Protein AF-A0A7C9NB47-F1 (afdb_monomer_lite)

Radius of gyration: 22.13 Å; chains: 1; bounding box: 45×24×67 Å

Sequence (75 aa):
MPNDEEIRQLLADPGLSDWFKQALSSSLERDPVDAANDAELLSAVLDRQSRTIVADALTSMAINGAGSRVAPDID

Foldseek 3Di:
DPPVVVLVCQLPDPPDDPVVNVLSVVLVVDDVVVSVVVVVVVVVVVVVVVVVVVVVVVVVVVVVVVVVPPDDDDD

pLDDT: mean 89.36, std 13.98, range [48.59, 98.5]

Secondary structure (DSSP, 8-state):
---HHHHHHHHH-TTS-HHHHHHHHHHTTS-HHHHHHHHHHHHHHHHHHHHHHHHHHHHHHHHHHHHTT------

Structure (mmCIF, N/CA/C/O backbone):
data_AF-A0A7C9NB47-F1
#
_entry.id   AF-A0A7C9NB47-F1
#
loop_
_atom_site.group_PDB
_atom_site.id
_atom_site.type_symbol
_atom_site.label_atom_id
_atom_site.label_alt_id
_atom_site.label_comp_id
_atom_site.label_asym_id
_atom_site.label_entity_id
_atom_site.label_seq_id
_atom_site.pdbx_PDB_ins_code
_atom_site.Cartn_x
_atom_site.Cartn_y
_atom_site.Cartn_z
_atom_site.occupancy
_atom_site.B_iso_or_equiv
_atom_site.auth_seq_id
_atom_site.auth_comp_id
_atom_site.auth_asym_id
_atom_site.auth_atom_id
_atom_site.pdbx_PDB_model_num
ATOM 1 N N . MET A 1 1 ? -13.372 8.183 9.834 1.00 48.59 1 MET A N 1
ATOM 2 C CA . MET A 1 1 ? -12.300 7.219 9.522 1.00 48.59 1 MET A CA 1
ATOM 3 C C . MET A 1 1 ? -12.815 6.292 8.436 1.00 48.59 1 MET A C 1
ATOM 5 O O . MET A 1 1 ? -14.035 6.120 8.412 1.00 48.59 1 MET A O 1
ATOM 9 N N . PRO A 1 2 ? -11.969 5.770 7.525 1.00 59.56 2 PRO A N 1
ATOM 10 C CA . PRO A 1 2 ? -12.366 4.637 6.684 1.00 59.56 2 PRO A CA 1
ATOM 11 C C . PRO A 1 2 ? -13.081 3.627 7.575 1.00 59.56 2 PRO A C 1
ATOM 13 O O . PRO A 1 2 ? -12.677 3.421 8.721 1.00 59.56 2 PRO A O 1
ATOM 16 N N . ASN A 1 3 ? -14.236 3.149 7.128 1.00 78.12 3 ASN A N 1
ATOM 17 C CA . ASN A 1 3 ? -15.072 2.358 8.013 1.00 78.12 3 ASN A CA 1
ATOM 18 C C . ASN A 1 3 ? -14.322 1.048 8.330 1.00 78.12 3 ASN A C 1
ATOM 20 O O . ASN A 1 3 ? -13.730 0.440 7.441 1.00 78.12 3 ASN A O 1
ATOM 24 N N . ASP A 1 4 ? -14.312 0.616 9.592 1.00 82.56 4 ASP A N 1
ATOM 25 C CA . ASP A 1 4 ? -13.590 -0.595 10.026 1.00 82.56 4 ASP A CA 1
ATOM 26 C C . ASP A 1 4 ? -14.003 -1.855 9.241 1.00 82.56 4 ASP A C 1
ATOM 28 O O . ASP A 1 4 ? -13.337 -2.887 9.292 1.00 82.56 4 ASP A O 1
ATOM 32 N N . GLU A 1 5 ? -15.139 -1.798 8.545 1.00 89.25 5 GLU A N 1
ATOM 33 C CA . GLU A 1 5 ? -15.629 -2.831 7.640 1.00 89.25 5 GLU A CA 1
ATOM 34 C C . GLU A 1 5 ? -14.831 -2.891 6.327 1.00 89.25 5 GLU A C 1
ATOM 36 O O . GLU A 1 5 ? -14.419 -3.972 5.926 1.00 89.25 5 GLU A O 1
ATOM 41 N N . GLU A 1 6 ? -14.527 -1.759 5.701 1.00 92.56 6 GLU A N 1
ATOM 42 C CA . GLU A 1 6 ? -13.725 -1.647 4.479 1.00 92.56 6 GLU A CA 1
ATOM 43 C C . GLU A 1 6 ? -12.303 -2.160 4.718 1.00 92.56 6 GLU A C 1
ATOM 45 O O . GLU A 1 6 ? -11.793 -2.969 3.945 1.00 92.56 6 GLU A O 1
ATOM 50 N N . ILE A 1 7 ? -11.693 -1.784 5.845 1.00 92.81 7 ILE A N 1
ATOM 51 C CA . ILE A 1 7 ? -10.380 -2.305 6.248 1.00 92.81 7 ILE A CA 1
ATOM 52 C C . ILE A 1 7 ? -10.436 -3.830 6.407 1.00 92.81 7 ILE A C 1
ATOM 54 O O . ILE A 1 7 ? -9.572 -4.537 5.888 1.00 92.81 7 ILE A O 1
ATOM 58 N N . ARG A 1 8 ? -11.467 -4.362 7.079 1.00 93.25 8 ARG A N 1
ATOM 59 C CA . ARG A 1 8 ? -11.639 -5.814 7.245 1.00 93.25 8 ARG A CA 1
ATOM 60 C C . ARG A 1 8 ? -11.844 -6.532 5.911 1.00 93.25 8 ARG A C 1
ATOM 62 O O . ARG A 1 8 ? -11.283 -7.610 5.729 1.00 93.25 8 ARG A O 1
ATOM 69 N N . GLN A 1 9 ? -12.587 -5.939 4.980 1.00 96.25 9 GLN A N 1
ATOM 70 C CA . GLN A 1 9 ? -12.789 -6.490 3.639 1.00 96.25 9 GLN A CA 1
ATOM 71 C C . GLN A 1 9 ? -11.477 -6.552 2.853 1.00 96.25 9 GLN A C 1
ATOM 73 O O . GLN A 1 9 ? -11.156 -7.602 2.301 1.00 96.25 9 GLN A O 1
ATOM 78 N N . LEU A 1 10 ? -10.676 -5.483 2.877 1.00 96.06 10 LEU A N 1
ATOM 79 C CA . LEU A 1 10 ? -9.359 -5.454 2.233 1.00 96.06 10 LEU A CA 1
ATOM 80 C C . LEU A 1 10 ? -8.390 -6.475 2.854 1.00 96.06 10 LEU A C 1
ATOM 82 O O . LEU A 1 10 ? -7.650 -7.151 2.142 1.00 96.06 10 LEU A O 1
ATOM 86 N N . LEU A 1 11 ? -8.402 -6.648 4.178 1.00 96.19 11 LEU A N 1
ATOM 87 C CA . LEU A 1 11 ? -7.565 -7.656 4.841 1.00 96.19 11 LEU A CA 1
ATOM 88 C C . LEU A 1 11 ? -7.988 -9.096 4.506 1.00 96.19 11 LEU A C 1
ATOM 90 O O . LEU A 1 11 ? -7.134 -9.982 4.424 1.00 96.19 11 LEU A O 1
ATOM 94 N N . ALA A 1 12 ? -9.282 -9.329 4.285 1.00 96.94 12 ALA A N 1
ATOM 95 C CA . ALA A 1 12 ? -9.825 -10.636 3.926 1.00 96.94 12 ALA A CA 1
ATOM 96 C C . ALA A 1 12 ? -9.699 -10.973 2.428 1.00 96.94 12 ALA A C 1
ATOM 98 O O . ALA A 1 12 ? -9.824 -12.143 2.068 1.00 96.94 12 ALA A O 1
ATOM 99 N N . ASP A 1 13 ? -9.447 -9.989 1.560 1.00 97.50 13 ASP A N 1
ATOM 100 C CA . ASP A 1 13 ? -9.432 -10.179 0.107 1.00 97.50 13 ASP A CA 1
ATOM 101 C C . ASP A 1 13 ? -8.238 -11.045 -0.350 1.00 97.50 13 ASP A C 1
ATOM 103 O O . ASP A 1 13 ? -7.090 -10.600 -0.272 1.00 97.50 13 ASP A O 1
ATOM 107 N N . PRO A 1 14 ? -8.445 -12.270 -0.868 1.00 96.94 14 PRO A N 1
ATOM 108 C CA . PRO A 1 14 ? -7.354 -13.123 -1.341 1.00 96.94 14 PRO A CA 1
ATOM 109 C C . PRO A 1 14 ? -6.636 -12.581 -2.590 1.00 96.94 14 PRO A C 1
ATOM 111 O O . PRO A 1 14 ? -5.537 -13.039 -2.889 1.00 96.94 14 PRO A O 1
ATOM 114 N N . GLY A 1 15 ? -7.226 -11.626 -3.314 1.00 97.69 15 GLY A N 1
ATOM 115 C CA . GLY A 1 15 ? -6.627 -10.973 -4.478 1.00 97.69 15 GLY A CA 1
ATOM 116 C C . GLY A 1 15 ? -5.586 -9.907 -4.129 1.00 97.69 15 GLY A C 1
ATOM 117 O O . GLY A 1 15 ? -4.795 -9.520 -4.990 1.00 97.69 15 GLY A O 1
ATOM 118 N N . LEU A 1 16 ? -5.548 -9.449 -2.875 1.00 97.94 16 LEU A N 1
ATOM 119 C CA . LEU A 1 16 ? -4.560 -8.480 -2.414 1.00 97.94 16 LEU A CA 1
ATOM 120 C C . LEU A 1 16 ? -3.306 -9.169 -1.881 1.00 97.94 16 LEU A C 1
ATOM 122 O O . LEU A 1 16 ? -3.369 -10.159 -1.151 1.00 97.94 16 LEU A O 1
ATOM 126 N N . SER A 1 17 ? -2.156 -8.590 -2.227 1.00 97.81 17 SER A N 1
ATOM 127 C CA . SER A 1 17 ? -0.853 -9.098 -1.797 1.00 97.81 17 SER A CA 1
ATOM 128 C C . SER A 1 17 ? -0.704 -9.092 -0.273 1.00 97.81 17 SER A C 1
ATOM 130 O O . SER A 1 17 ? -1.168 -8.170 0.405 1.00 97.81 17 SER A O 1
ATOM 132 N N . ASP A 1 18 ? 0.032 -10.069 0.257 1.00 97.75 18 ASP A N 1
ATOM 133 C CA . ASP A 1 18 ? 0.341 -10.139 1.689 1.00 97.75 18 ASP A CA 1
ATOM 134 C C . ASP A 1 18 ? 1.091 -8.898 2.179 1.00 97.75 18 ASP A C 1
ATOM 136 O O . ASP A 1 18 ? 0.852 -8.431 3.290 1.00 97.75 18 ASP A O 1
ATOM 140 N N . TRP A 1 19 ? 1.950 -8.317 1.334 1.00 97.00 19 TRP A N 1
ATOM 141 C CA . TRP A 1 19 ? 2.656 -7.079 1.656 1.00 97.00 19 TRP A CA 1
ATOM 142 C C . TRP A 1 19 ? 1.686 -5.918 1.901 1.00 97.00 19 TRP A C 1
ATOM 144 O O . TRP A 1 19 ? 1.802 -5.224 2.909 1.00 97.00 19 TRP A O 1
ATOM 154 N N . PHE A 1 20 ? 0.685 -5.741 1.031 1.00 97.38 20 PHE A N 1
ATOM 155 C CA . PHE A 1 20 ? -0.329 -4.700 1.209 1.00 97.38 20 PHE A CA 1
ATOM 156 C C . PHE A 1 20 ? -1.126 -4.913 2.499 1.00 97.38 20 PHE A C 1
ATOM 158 O O . PHE A 1 20 ? -1.317 -3.977 3.271 1.00 97.38 20 PHE A O 1
ATOM 165 N N . LYS A 1 21 ? -1.550 -6.152 2.770 1.00 97.56 21 LYS A N 1
ATOM 166 C CA . LYS A 1 21 ? -2.304 -6.485 3.988 1.00 97.56 21 LYS A CA 1
ATOM 167 C C . LYS A 1 21 ? -1.494 -6.236 5.256 1.00 97.56 21 LYS A C 1
ATOM 169 O O . LYS A 1 21 ? -2.039 -5.731 6.236 1.00 97.56 21 LYS A O 1
ATOM 174 N N . GLN A 1 22 ? -0.201 -6.557 5.242 1.00 97.12 22 GLN A N 1
ATOM 175 C CA . GLN A 1 22 ? 0.706 -6.268 6.354 1.00 97.12 22 GLN A CA 1
ATOM 176 C C . GLN A 1 22 ? 0.887 -4.762 6.551 1.00 97.12 22 GLN A C 1
ATOM 178 O O . GLN A 1 22 ? 0.761 -4.287 7.679 1.00 97.12 22 GLN A O 1
ATOM 183 N N . ALA A 1 23 ? 1.105 -4.002 5.473 1.00 96.12 23 ALA A N 1
ATOM 184 C CA . ALA A 1 23 ? 1.203 -2.546 5.537 1.00 96.12 23 ALA A CA 1
ATOM 185 C C . ALA A 1 23 ? -0.080 -1.926 6.116 1.00 96.12 23 ALA A C 1
ATOM 187 O O . ALA A 1 23 ? -0.008 -1.167 7.084 1.00 96.12 23 ALA A O 1
ATOM 188 N N . LEU A 1 24 ? -1.249 -2.333 5.608 1.00 95.69 24 LEU A N 1
ATOM 189 C CA . LEU A 1 24 ? -2.550 -1.890 6.108 1.00 95.69 24 LEU A CA 1
ATOM 190 C C . LEU A 1 24 ? -2.732 -2.245 7.587 1.00 95.69 24 LEU A C 1
ATOM 192 O O . LEU A 1 24 ? -3.057 -1.363 8.372 1.00 95.69 24 LEU A O 1
ATOM 196 N N . SER A 1 25 ? -2.451 -3.487 7.989 1.00 95.62 25 SER A N 1
ATOM 197 C CA . SER A 1 25 ? -2.568 -3.918 9.391 1.00 95.62 25 SER A CA 1
ATOM 198 C C . SER A 1 25 ? -1.663 -3.100 10.316 1.00 95.62 25 SER A C 1
ATOM 200 O O . SER A 1 25 ? -2.127 -2.593 11.331 1.00 95.62 25 SER A O 1
ATOM 202 N N . SER A 1 26 ? -0.396 -2.900 9.936 1.00 95.06 26 SER A N 1
ATOM 203 C CA . SER A 1 26 ? 0.564 -2.116 10.727 1.00 95.06 26 SER A CA 1
ATOM 204 C C . SER A 1 26 ? 0.190 -0.635 10.840 1.00 95.06 26 SER A C 1
ATOM 206 O O . SER A 1 26 ? 0.540 0.021 11.817 1.00 95.06 26 SER A O 1
ATOM 208 N N . SER A 1 27 ? -0.547 -0.097 9.863 1.00 95.25 27 SER A N 1
ATOM 209 C CA . SER A 1 27 ? -0.998 1.297 9.885 1.00 95.25 27 SER A CA 1
ATOM 210 C C . SER A 1 27 ? -2.066 1.564 10.950 1.00 95.25 27 SER A C 1
ATOM 212 O O . SER A 1 27 ? -2.159 2.685 11.442 1.00 95.25 27 SER A O 1
ATOM 214 N N . LEU A 1 28 ? -2.828 0.536 11.352 1.00 93.00 28 LEU A N 1
ATOM 215 C CA . LEU A 1 28 ? -3.910 0.651 12.340 1.00 93.00 28 LEU A CA 1
ATOM 216 C C . LEU A 1 28 ? -3.397 0.892 13.765 1.00 93.00 28 LEU A C 1
ATOM 218 O O . LEU A 1 28 ? -4.150 1.352 14.618 1.00 93.00 28 LEU A O 1
ATOM 222 N N . GLU A 1 29 ? -2.124 0.591 14.026 1.00 94.06 29 GLU A N 1
ATOM 223 C CA . GLU A 1 29 ? -1.474 0.794 15.326 1.00 94.06 29 GLU A CA 1
ATOM 224 C C . GLU A 1 29 ? -0.822 2.184 15.455 1.00 94.06 29 GLU A C 1
ATOM 226 O O . GLU A 1 29 ? -0.221 2.499 16.484 1.00 94.06 29 GLU A O 1
ATOM 231 N N . ARG A 1 30 ? -0.909 3.020 14.413 1.00 93.62 30 ARG A N 1
ATOM 232 C CA . ARG A 1 30 ? -0.211 4.309 14.309 1.00 93.62 30 ARG A CA 1
ATOM 233 C C . ARG A 1 30 ? -1.165 5.495 14.427 1.00 93.62 30 ARG A C 1
ATOM 235 O O . ARG A 1 30 ? -2.379 5.357 14.296 1.00 93.62 30 ARG A O 1
ATOM 242 N N . ASP A 1 31 ? -0.594 6.686 14.615 1.00 96.06 31 ASP A N 1
ATOM 243 C CA . ASP A 1 31 ? -1.342 7.919 14.381 1.00 96.06 31 ASP A CA 1
ATOM 244 C C . ASP A 1 31 ? -1.831 7.952 12.915 1.00 96.06 31 ASP A C 1
ATOM 246 O O . ASP A 1 31 ? -1.036 7.722 11.995 1.00 96.06 31 ASP A O 1
ATOM 250 N N . PRO A 1 32 ? -3.130 8.203 12.672 1.00 91.75 32 PRO A N 1
ATOM 251 C CA . PRO A 1 32 ? -3.708 8.113 11.336 1.00 91.75 32 PRO A CA 1
ATOM 252 C C . PRO A 1 32 ? -3.183 9.182 10.368 1.00 91.75 32 PRO A C 1
ATOM 254 O O . PRO A 1 32 ? -3.204 8.950 9.159 1.00 91.75 32 PRO A O 1
ATOM 257 N N . VAL A 1 33 ? -2.719 10.337 10.860 1.00 96.06 33 VAL A N 1
ATOM 258 C CA . VAL A 1 33 ? -2.128 11.390 10.019 1.00 96.06 33 VAL A CA 1
ATOM 259 C C . VAL A 1 33 ? -0.739 10.958 9.560 1.00 96.06 33 VAL A C 1
ATOM 261 O O . VAL A 1 33 ? -0.441 11.034 8.367 1.00 96.06 33 VAL A O 1
ATOM 264 N N . ASP A 1 34 ? 0.080 10.429 10.470 1.00 97.38 34 ASP A N 1
ATOM 265 C CA . ASP A 1 34 ? 1.406 9.900 10.132 1.00 97.38 34 ASP A CA 1
ATOM 266 C C . ASP A 1 34 ? 1.314 8.704 9.176 1.00 97.38 34 ASP A C 1
ATOM 268 O O . ASP A 1 34 ? 2.049 8.629 8.192 1.00 97.38 34 ASP A O 1
ATOM 272 N N . ALA A 1 35 ? 0.385 7.778 9.432 1.00 95.81 35 ALA A N 1
ATOM 273 C CA . ALA A 1 35 ? 0.172 6.609 8.583 1.00 95.81 35 ALA A CA 1
ATOM 274 C C . ALA A 1 35 ? -0.231 6.989 7.149 1.00 95.81 35 ALA A C 1
ATOM 276 O O . ALA A 1 35 ? 0.275 6.400 6.192 1.00 95.81 35 ALA A O 1
ATOM 277 N N . ALA A 1 36 ? -1.117 7.977 6.993 1.00 95.50 36 ALA A N 1
ATOM 278 C CA . ALA A 1 36 ? -1.539 8.456 5.681 1.00 95.50 36 ALA A CA 1
ATOM 279 C C . ALA A 1 36 ? -0.389 9.138 4.921 1.00 95.50 36 ALA A C 1
ATOM 281 O O . ALA A 1 36 ? -0.175 8.837 3.7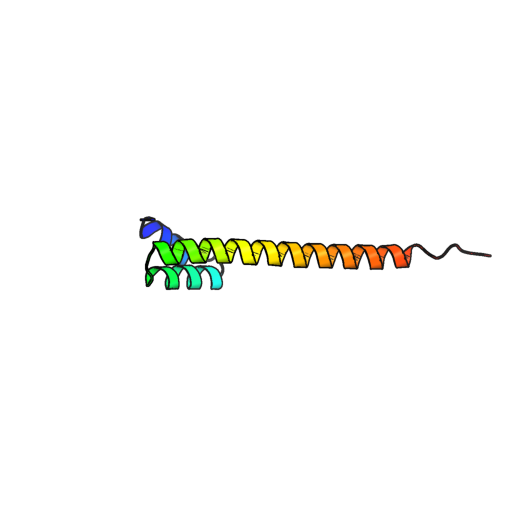46 1.00 95.50 36 ALA A O 1
ATOM 282 N N . ASN A 1 37 ? 0.382 9.997 5.596 1.00 97.69 37 ASN A N 1
ATOM 283 C CA . ASN A 1 37 ? 1.533 10.676 4.996 1.00 97.69 37 ASN A CA 1
ATOM 284 C C . ASN A 1 37 ? 2.617 9.681 4.547 1.00 97.69 37 ASN A C 1
ATOM 286 O O . ASN A 1 37 ? 3.149 9.790 3.441 1.00 97.69 37 ASN A O 1
ATOM 290 N N . ASP A 1 38 ? 2.917 8.674 5.371 1.00 97.50 38 ASP A N 1
ATOM 291 C CA . ASP A 1 38 ? 3.887 7.633 5.023 1.00 97.50 38 ASP A CA 1
ATOM 292 C C . ASP A 1 38 ? 3.410 6.775 3.847 1.00 97.50 38 ASP A C 1
ATOM 294 O O . ASP A 1 38 ? 4.212 6.413 2.984 1.00 97.50 38 ASP A O 1
ATOM 298 N N . ALA A 1 39 ? 2.113 6.461 3.783 1.00 96.44 39 ALA A N 1
ATOM 299 C CA . ALA A 1 39 ? 1.535 5.717 2.668 1.00 96.44 39 ALA A CA 1
ATOM 300 C C . ALA A 1 39 ? 1.618 6.506 1.349 1.00 96.44 39 ALA A C 1
ATOM 302 O O . ALA A 1 39 ? 1.943 5.929 0.307 1.00 96.44 39 ALA A O 1
ATOM 303 N N . GLU A 1 40 ? 1.381 7.821 1.385 1.00 98.06 40 GLU A N 1
ATOM 304 C CA . GLU A 1 40 ? 1.546 8.699 0.222 1.00 98.06 40 GLU A CA 1
ATOM 305 C C . GLU A 1 40 ? 3.008 8.741 -0.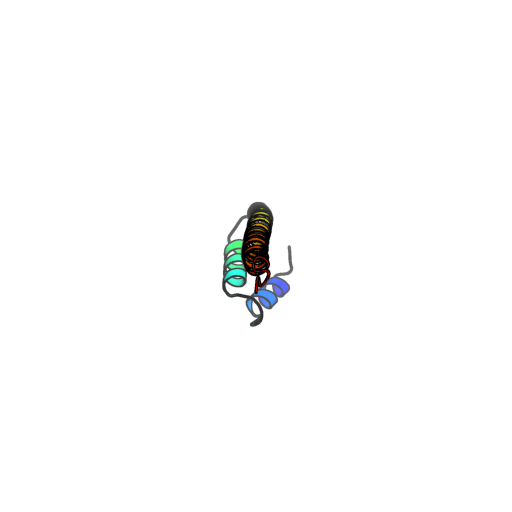245 1.00 98.06 40 GLU A C 1
ATOM 307 O O . GLU A 1 40 ? 3.293 8.529 -1.429 1.00 98.06 40 GLU A O 1
ATOM 312 N N . LEU A 1 41 ? 3.950 8.927 0.686 1.00 98.38 41 LEU A N 1
ATOM 313 C CA . LEU A 1 41 ? 5.381 8.921 0.384 1.00 98.38 41 LEU A CA 1
ATOM 314 C C . LEU A 1 41 ? 5.830 7.577 -0.206 1.00 98.38 41 LEU A C 1
ATOM 316 O O . LEU A 1 41 ? 6.549 7.543 -1.207 1.00 98.38 41 LEU A O 1
ATOM 320 N N . LEU A 1 42 ? 5.388 6.469 0.387 1.00 97.75 42 LEU A N 1
ATOM 321 C CA . LEU A 1 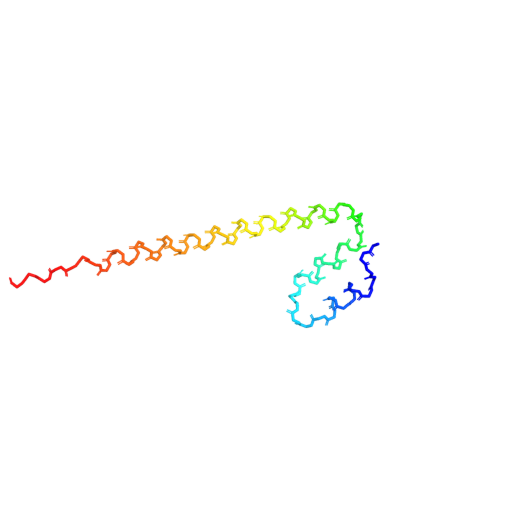42 ? 5.694 5.120 -0.078 1.00 97.75 42 LEU A CA 1
ATOM 322 C C . LEU A 1 42 ? 5.176 4.889 -1.500 1.00 97.75 42 LEU A C 1
ATOM 324 O O . LEU A 1 42 ? 5.921 4.396 -2.348 1.00 97.75 42 LEU A O 1
ATOM 328 N N . SER A 1 43 ? 3.940 5.303 -1.785 1.00 98.06 43 SER A N 1
ATOM 329 C CA . SER A 1 43 ? 3.352 5.233 -3.127 1.00 98.06 43 SER A CA 1
ATOM 330 C C . SER A 1 43 ? 4.195 5.994 -4.156 1.00 98.06 43 SER A C 1
ATOM 332 O O . SER A 1 43 ? 4.561 5.440 -5.195 1.00 98.06 43 SER A O 1
ATOM 334 N N . ALA A 1 44 ? 4.599 7.229 -3.838 1.00 98.38 44 ALA A N 1
ATOM 335 C CA . ALA A 1 44 ? 5.431 8.047 -4.719 1.00 98.38 44 ALA A CA 1
ATOM 336 C C . ALA A 1 44 ? 6.813 7.418 -4.990 1.00 98.38 44 ALA A C 1
ATOM 338 O O . ALA A 1 44 ? 7.310 7.449 -6.121 1.00 98.38 44 ALA A O 1
ATOM 339 N N . VAL A 1 45 ? 7.438 6.821 -3.970 1.00 98.50 45 VAL A N 1
ATOM 340 C CA . VAL A 1 45 ? 8.733 6.133 -4.107 1.00 98.50 45 VAL A CA 1
ATOM 341 C C . VAL A 1 45 ? 8.610 4.893 -4.994 1.00 98.50 45 VAL A C 1
ATOM 343 O O . VAL A 1 45 ? 9.431 4.712 -5.898 1.00 98.50 45 VAL A O 1
ATOM 346 N N . LEU A 1 46 ? 7.585 4.065 -4.777 1.00 97.69 46 LEU A N 1
ATOM 347 C CA . LEU A 1 46 ? 7.360 2.840 -5.549 1.00 97.69 46 LEU A CA 1
ATOM 348 C C . LEU A 1 46 ? 7.005 3.136 -7.012 1.00 97.69 46 LEU A C 1
ATOM 350 O O . LEU A 1 46 ? 7.527 2.471 -7.909 1.00 97.69 46 LEU A O 1
ATOM 354 N N . ASP A 1 47 ? 6.190 4.160 -7.280 1.00 98.25 47 ASP A N 1
ATOM 355 C CA . ASP A 1 47 ? 5.881 4.602 -8.647 1.00 98.25 47 ASP A CA 1
ATOM 356 C C . ASP A 1 47 ? 7.152 5.055 -9.380 1.00 98.25 47 ASP A C 1
ATOM 358 O O . ASP A 1 47 ? 7.443 4.590 -10.487 1.00 98.25 47 ASP A O 1
ATOM 362 N N . ARG A 1 48 ? 7.983 5.886 -8.738 1.00 98.38 48 ARG A N 1
ATOM 363 C CA . ARG A 1 48 ? 9.268 6.309 -9.312 1.00 98.38 48 ARG A CA 1
ATOM 364 C C . ARG A 1 48 ? 10.196 5.124 -9.579 1.00 98.38 48 ARG A C 1
ATOM 366 O O . ARG A 1 48 ? 10.844 5.084 -10.629 1.00 98.38 48 ARG A O 1
ATOM 373 N N . GLN A 1 49 ? 10.274 4.171 -8.652 1.00 98.19 49 GLN A N 1
ATOM 374 C CA . GLN A 1 49 ? 11.092 2.970 -8.816 1.00 98.19 49 GLN A CA 1
ATOM 375 C C . GLN A 1 49 ? 10.607 2.135 -10.007 1.00 98.19 49 GLN A C 1
ATOM 377 O O . GLN A 1 49 ? 11.410 1.771 -10.865 1.00 98.19 49 GLN A O 1
ATOM 382 N N . SER A 1 50 ? 9.298 1.893 -10.095 1.00 98.12 50 SER A N 1
ATOM 383 C CA . SER A 1 50 ? 8.676 1.134 -11.181 1.00 98.12 50 SER A CA 1
ATOM 384 C C . SER A 1 50 ? 8.965 1.763 -12.547 1.00 98.12 50 SER A C 1
ATOM 386 O O . SER A 1 50 ? 9.464 1.096 -13.454 1.00 98.12 50 SER A O 1
ATOM 388 N N . ARG A 1 51 ? 8.768 3.082 -12.674 1.00 98.06 51 ARG A N 1
ATOM 389 C CA . ARG A 1 51 ? 9.074 3.828 -13.907 1.00 98.06 51 ARG A CA 1
ATOM 390 C C . ARG A 1 51 ? 10.543 3.738 -14.301 1.00 98.06 51 ARG A C 1
ATOM 392 O O . ARG A 1 51 ? 10.837 3.608 -15.485 1.00 98.06 51 ARG A O 1
ATOM 399 N N . THR A 1 52 ? 11.447 3.798 -13.325 1.00 98.12 52 THR A N 1
ATOM 400 C CA . THR A 1 52 ? 12.892 3.674 -13.565 1.00 98.12 52 THR A CA 1
ATOM 401 C C . THR A 1 52 ? 13.222 2.293 -14.130 1.00 98.12 52 THR A C 1
ATOM 403 O O . THR A 1 52 ? 13.832 2.204 -15.188 1.00 98.12 52 THR A O 1
ATOM 406 N N . ILE A 1 53 ? 12.721 1.223 -13.503 1.00 97.88 53 ILE A N 1
ATOM 407 C CA . ILE A 1 53 ? 12.935 -0.159 -13.967 1.00 97.88 53 ILE A CA 1
ATOM 408 C C . ILE A 1 53 ? 12.401 -0.355 -15.393 1.00 97.88 53 ILE A C 1
ATOM 410 O O . ILE A 1 53 ? 13.070 -0.957 -16.234 1.00 97.88 53 ILE A O 1
ATOM 414 N N . VAL A 1 54 ? 11.211 0.174 -15.692 1.00 97.38 54 VAL A N 1
ATOM 415 C CA . VAL A 1 54 ? 10.626 0.097 -17.038 1.00 97.38 54 VAL A CA 1
ATOM 416 C C . VAL A 1 54 ? 11.471 0.870 -18.056 1.00 97.38 54 VAL A C 1
ATOM 418 O O . VAL A 1 54 ? 11.742 0.351 -19.139 1.00 97.38 54 VAL A O 1
ATOM 421 N N . ALA A 1 55 ? 11.918 2.084 -17.728 1.00 96.56 55 ALA A N 1
ATOM 422 C CA . ALA A 1 55 ? 12.765 2.886 -18.611 1.00 96.56 55 ALA A CA 1
ATOM 423 C C . ALA A 1 55 ? 14.116 2.207 -18.899 1.00 96.56 55 ALA A C 1
ATOM 425 O O . ALA A 1 55 ? 14.562 2.184 -20.050 1.00 96.56 55 ALA A O 1
ATOM 426 N N . ASP A 1 56 ? 14.733 1.599 -17.886 1.00 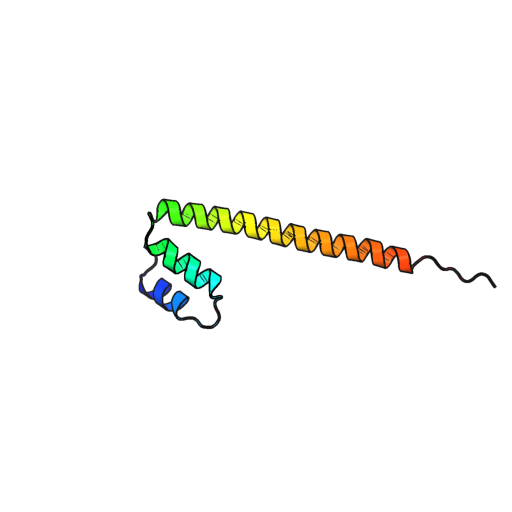96.62 56 ASP A N 1
ATOM 427 C CA . ASP A 1 56 ? 15.994 0.863 -18.017 1.00 96.62 56 ASP A CA 1
ATOM 428 C C . ASP A 1 56 ? 15.830 -0.378 -18.906 1.00 96.62 56 ASP A C 1
ATOM 430 O O . ASP A 1 56 ? 16.663 -0.647 -19.781 1.00 96.62 56 ASP A O 1
ATOM 434 N N . ALA A 1 57 ? 14.722 -1.108 -18.742 1.00 95.69 57 ALA A N 1
ATOM 435 C CA . ALA A 1 57 ? 14.394 -2.253 -19.584 1.00 95.69 57 ALA A CA 1
ATOM 436 C C . ALA A 1 57 ? 14.210 -1.839 -21.054 1.00 95.69 57 ALA A C 1
ATOM 438 O O . ALA A 1 57 ? 14.797 -2.452 -21.948 1.00 95.69 57 ALA A O 1
ATOM 439 N N . LEU A 1 58 ? 13.464 -0.760 -21.313 1.00 95.44 58 LEU A N 1
ATOM 440 C CA . LEU A 1 58 ? 13.256 -0.232 -22.666 1.00 95.44 58 LEU A CA 1
ATOM 441 C C . LEU A 1 58 ? 14.563 0.251 -23.306 1.00 95.44 58 LEU A C 1
ATOM 443 O O . LEU A 1 58 ? 14.820 -0.034 -24.477 1.00 95.44 58 LEU A O 1
ATOM 447 N N . THR A 1 59 ? 15.415 0.928 -22.536 1.00 96.06 59 THR A N 1
ATOM 448 C CA . THR A 1 59 ? 16.737 1.381 -22.997 1.00 96.06 59 THR A CA 1
ATOM 449 C C . THR A 1 59 ? 17.618 0.189 -23.375 1.00 96.06 59 THR A C 1
ATOM 451 O O . THR A 1 59 ? 18.225 0.178 -24.448 1.00 96.06 59 THR A O 1
ATOM 454 N N . SER A 1 60 ? 17.621 -0.860 -22.548 1.00 94.94 60 SER A N 1
ATOM 455 C CA . SER A 1 60 ? 18.358 -2.101 -22.816 1.00 94.94 60 SER A CA 1
ATOM 456 C C . SER A 1 60 ? 17.864 -2.798 -24.089 1.00 94.94 60 SER A C 1
ATOM 458 O O . SER A 1 60 ? 18.665 -3.247 -24.909 1.00 94.94 60 SER A O 1
ATOM 460 N N . MET A 1 61 ? 16.545 -2.847 -24.307 1.00 92.88 61 MET A N 1
ATOM 461 C CA . MET A 1 61 ? 15.956 -3.411 -25.526 1.00 92.88 61 MET A CA 1
ATOM 462 C C . MET A 1 61 ? 16.329 -2.611 -26.782 1.00 92.88 61 MET A C 1
ATOM 464 O O . MET A 1 61 ? 16.641 -3.212 -27.811 1.00 92.88 61 MET A O 1
ATOM 468 N N . ALA A 1 62 ? 16.335 -1.277 -26.711 1.00 92.56 62 ALA A N 1
ATOM 469 C CA . ALA A 1 62 ? 16.690 -0.417 -27.840 1.00 92.56 62 ALA A CA 1
ATOM 470 C C . ALA A 1 62 ? 18.156 -0.594 -28.272 1.00 92.56 62 ALA A C 1
ATOM 472 O O . ALA A 1 62 ? 18.436 -0.695 -29.469 1.00 92.56 62 ALA A O 1
ATOM 473 N N . ILE A 1 63 ? 19.079 -0.699 -27.310 1.00 91.19 63 ILE A N 1
ATOM 474 C CA . ILE A 1 63 ? 20.504 -0.952 -27.578 1.00 91.19 63 ILE A CA 1
ATOM 475 C C . ILE A 1 63 ? 20.692 -2.325 -28.243 1.00 91.19 63 ILE A C 1
ATOM 477 O O . ILE A 1 63 ? 21.357 -2.427 -29.276 1.00 91.19 63 ILE A O 1
ATOM 481 N N . ASN A 1 64 ? 20.048 -3.369 -27.712 1.00 85.19 64 ASN A N 1
ATOM 482 C CA . ASN A 1 64 ? 20.147 -4.727 -28.259 1.00 85.19 64 ASN A CA 1
ATOM 483 C C . ASN A 1 64 ? 19.522 -4.847 -29.663 1.00 85.19 64 ASN A C 1
ATOM 485 O O . ASN A 1 64 ? 20.074 -5.515 -30.537 1.00 85.19 64 ASN A O 1
ATOM 489 N N . GLY A 1 65 ? 18.400 -4.165 -29.912 1.00 75.94 65 GLY A N 1
ATOM 490 C CA . GLY A 1 65 ? 17.750 -4.132 -31.226 1.00 75.94 65 GLY A CA 1
ATOM 491 C C . GLY A 1 65 ? 18.550 -3.372 -32.292 1.00 75.94 65 GLY A C 1
ATOM 492 O O . GLY A 1 65 ? 18.520 -3.747 -33.465 1.00 75.94 65 GLY A O 1
ATOM 493 N N . ALA A 1 66 ? 19.302 -2.336 -31.905 1.00 63.91 66 ALA A N 1
ATOM 494 C CA . ALA A 1 66 ? 20.183 -1.597 -32.811 1.00 63.91 66 ALA A CA 1
ATOM 495 C C . ALA A 1 66 ? 21.422 -2.413 -33.226 1.00 63.91 66 ALA A C 1
ATOM 497 O O . ALA A 1 66 ? 21.833 -2.344 -34.384 1.00 63.91 66 ALA A O 1
ATOM 498 N N . GLY A 1 67 ? 21.968 -3.239 -32.323 1.00 58.31 67 GLY A N 1
ATOM 499 C CA . GLY A 1 67 ? 23.096 -4.133 -32.615 1.00 58.31 67 GLY A CA 1
ATOM 500 C C . GLY A 1 67 ? 22.785 -5.221 -33.652 1.00 58.31 67 GLY A C 1
ATOM 501 O O . GLY A 1 67 ? 23.669 -5.629 -34.396 1.00 58.31 67 GLY A O 1
ATOM 502 N N . SER A 1 68 ? 21.520 -5.642 -33.772 1.00 59.84 68 SER A N 1
ATOM 503 C CA . SER A 1 6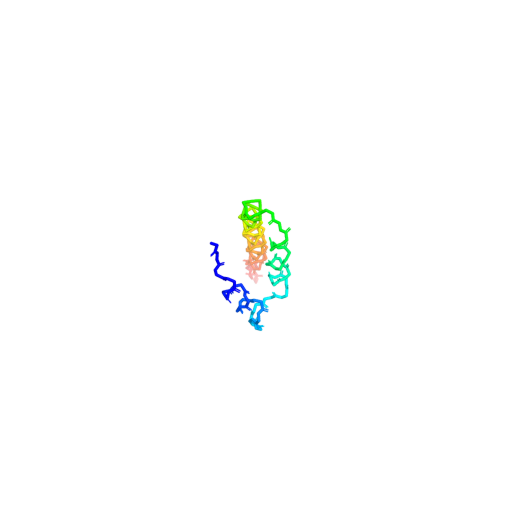8 ? 21.096 -6.665 -34.742 1.00 59.84 68 SER A CA 1
ATOM 504 C C . SER A 1 68 ? 20.893 -6.139 -36.173 1.00 59.84 68 SER A C 1
ATOM 506 O O . SER A 1 68 ? 20.682 -6.940 -37.081 1.00 59.84 68 SER A O 1
ATOM 508 N N . ARG A 1 69 ? 20.915 -4.817 -36.406 1.00 58.97 69 ARG A N 1
ATOM 509 C CA . ARG A 1 69 ? 20.611 -4.202 -37.718 1.00 58.97 69 ARG A CA 1
ATOM 510 C C . ARG A 1 69 ? 21.849 -3.878 -38.571 1.00 58.97 69 ARG A C 1
ATOM 512 O O . ARG A 1 69 ? 21.692 -3.300 -39.643 1.00 58.97 69 ARG A O 1
ATOM 519 N N . VAL A 1 70 ? 23.057 -4.240 -38.129 1.00 57.50 70 VAL A N 1
ATOM 520 C CA . VAL A 1 70 ? 24.315 -4.005 -38.865 1.00 57.50 70 VAL A CA 1
ATOM 521 C C . VAL A 1 70 ? 24.885 -5.330 -39.379 1.00 57.50 70 VAL A C 1
ATOM 523 O O . VAL A 1 70 ? 25.826 -5.878 -38.818 1.00 57.50 70 VAL A O 1
ATOM 526 N N . ALA A 1 71 ? 24.304 -5.842 -40.460 1.00 62.12 71 ALA A N 1
ATOM 527 C CA . ALA A 1 71 ? 24.993 -6.725 -41.397 1.00 62.12 71 ALA A CA 1
ATOM 528 C C . ALA A 1 71 ? 24.351 -6.550 -42.782 1.00 62.12 71 A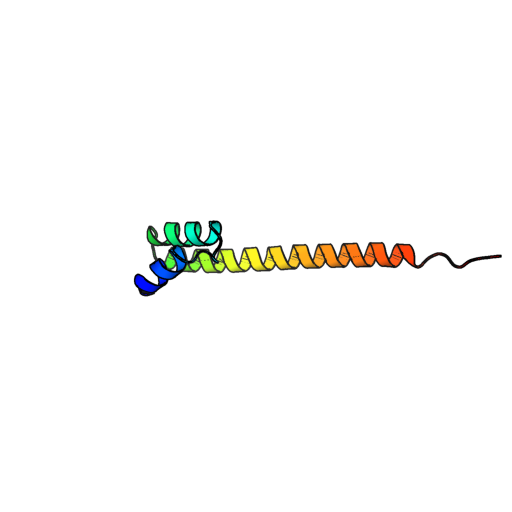LA A C 1
ATOM 530 O O . ALA A 1 71 ? 23.308 -7.144 -43.049 1.00 62.12 71 ALA A O 1
ATOM 531 N N . PRO A 1 72 ? 24.897 -5.684 -43.650 1.00 57.94 72 PRO A N 1
ATOM 532 C CA . PRO A 1 72 ? 24.661 -5.815 -45.075 1.00 57.94 72 PRO A CA 1
ATOM 533 C C . PRO A 1 72 ? 25.592 -6.904 -45.622 1.00 57.94 72 PRO A C 1
ATOM 535 O O . PRO A 1 72 ? 26.811 -6.807 -45.473 1.00 57.94 72 PRO A O 1
ATOM 538 N N . ASP A 1 73 ? 24.989 -7.930 -46.225 1.00 61.53 73 ASP A N 1
ATOM 539 C CA . ASP A 1 73 ? 25.658 -8.895 -47.096 1.00 61.53 73 ASP A CA 1
ATOM 540 C C . ASP A 1 73 ? 26.514 -8.150 -48.124 1.00 61.53 73 ASP A C 1
ATOM 542 O O . ASP A 1 73 ? 26.019 -7.283 -48.849 1.00 61.53 73 ASP A O 1
ATOM 546 N N . ILE A 1 74 ? 27.799 -8.490 -48.176 1.00 56.91 74 ILE A N 1
ATOM 547 C CA . ILE A 1 74 ? 28.671 -8.156 -49.296 1.00 56.91 74 ILE A CA 1
ATOM 548 C C . ILE A 1 74 ? 29.128 -9.498 -49.867 1.00 56.91 74 ILE A C 1
ATOM 550 O O . ILE A 1 74 ? 29.996 -10.148 -49.280 1.00 56.91 74 ILE A O 1
ATOM 554 N N . ASP A 1 75 ? 28.465 -9.910 -50.951 1.00 61.59 75 ASP A N 1
ATOM 555 C CA . ASP A 1 75 ? 28.957 -10.909 -51.912 1.00 61.59 75 ASP A CA 1
ATOM 556 C C . ASP A 1 75 ? 30.279 -10.448 -52.556 1.00 61.59 75 ASP A C 1
ATOM 558 O O . ASP A 1 75 ? 30.415 -9.230 -52.844 1.00 61.59 75 ASP A O 1
#

Organism: NCBI:txid86180